Protein 2XNR (pdb70)

Structure (mmCIF, N/CA/C/O backbone):
data_2XNR
#
_entry.id   2XNR
#
_cell.length_a   30.640
_cell.length_b   30.640
_cell.length_c   82.420
_cell.angle_alpha   90.00
_cell.angle_beta   90.00
_cell.angle_gamma   90.00
#
_symmetry.space_group_name_H-M   'P 41'
#
loop_
_entity.id
_entity.type
_entity.pdbx_description
1 polymer 'NUCLEAR POLYADENYLATED RNA-BINDING PROTEIN 3'
2 polymer "5'-R(*UP*UP*CP*UP*UP*AP*UP*UP*CP*UP*UP*A)-3'"
3 non-polymer 'ACETATE ION'
4 water water
#
loop_
_atom_site.group_PDB
_atom_site.id
_atom_site.type_symbol
_atom_site.label_atom_id
_atom_site.label_alt_id
_atom_site.label_comp_id
_atom_site.label_asym_id
_atom_site.label_entity_id
_atom_site.label_seq_id
_atom_site.pdbx_PDB_ins_code
_atom_site.Cartn_x
_atom_site.Cartn_y
_atom_site.Cartn_z
_atom_site.occupancy
_atom_site.B_iso_or_equiv
_atom_site.auth_seq_id
_atom_site.auth_comp_id
_atom_site.auth_asym_id
_atom_site.auth_atom_id
_atom_site.pdbx_PDB_model_num
ATOM 1 N N . MET A 1 21 ? 23.789 17.566 5.899 1.00 38.87 328 MET A N 1
ATOM 2 C CA . MET A 1 21 ? 23.400 16.282 6.556 1.00 37.31 328 MET A CA 1
ATOM 3 C C . M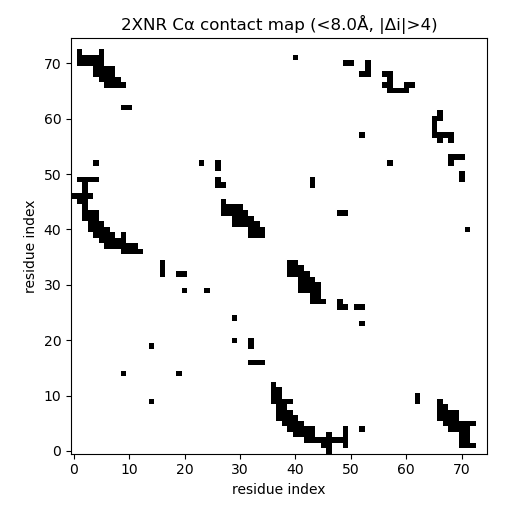ET A 1 21 ? 22.091 16.437 7.330 1.00 34.80 328 MET A C 1
ATOM 4 O O . MET A 1 21 ? 21.572 17.545 7.459 1.00 36.08 328 MET A O 1
ATOM 9 N N . LYS A 1 22 ? 21.557 15.328 7.833 1.00 31.33 329 LYS A N 1
ATOM 10 C CA . LYS A 1 22 ? 20.295 15.319 8.577 1.00 27.13 329 LYS A CA 1
ATOM 11 C C . LYS A 1 22 ? 19.074 15.544 7.687 1.00 22.92 329 LYS A C 1
ATOM 12 O O . LYS A 1 22 ? 17.981 15.758 8.201 1.00 22.14 329 LYS A O 1
ATOM 18 N N . SER A 1 23 ? 19.240 15.472 6.366 1.00 19.90 330 SER A N 1
ATOM 19 C CA . SER A 1 23 ? 18.110 15.688 5.451 1.00 16.98 330 SER A CA 1
ATOM 20 C C . SER A 1 23 ? 17.513 14.384 4.902 1.00 14.95 330 SER A C 1
ATOM 21 O O . SER A 1 23 ? 16.662 14.427 4.014 1.00 13.72 330 SER A O 1
ATOM 24 N N . ARG A 1 24 ? 17.909 13.248 5.475 1.00 14.61 331 ARG A N 1
ATOM 25 C CA . ARG A 1 24 ? 17.365 11.950 5.077 1.00 13.87 331 ARG A CA 1
ATOM 26 C C . ARG A 1 24 ? 16.544 11.339 6.211 1.00 12.48 331 ARG A C 1
ATOM 27 O O . ARG A 1 24 ? 16.971 11.355 7.372 1.00 13.10 331 ARG A O 1
ATOM 35 N N . LEU A 1 25 ? 15.364 10.831 5.864 1.00 10.50 332 LEU A N 1
ATOM 36 C CA . LEU A 1 25 ? 14.506 10.136 6.800 1.00 10.25 332 LEU A CA 1
ATOM 37 C C . LEU A 1 25 ? 14.719 8.624 6.690 1.00 10.84 332 LEU A C 1
ATOM 38 O O . LEU A 1 25 ? 14.771 8.080 5.594 1.00 10.96 332 LEU A O 1
ATOM 43 N N . PHE A 1 26 ? 14.862 7.962 7.837 1.00 10.13 333 PHE A N 1
ATOM 44 C CA . PHE A 1 26 ? 14.948 6.496 7.922 1.00 10.52 333 PHE A CA 1
ATOM 45 C C . PHE A 1 26 ? 13.603 5.897 8.331 1.00 10.61 333 PHE A C 1
ATOM 46 O O . PHE A 1 26 ? 12.929 6.398 9.245 1.00 10.47 333 PHE A O 1
ATOM 54 N N . ILE A 1 27 ? 13.203 4.830 7.638 1.00 9.92 334 ILE A N 1
ATOM 55 C CA . ILE A 1 27 ? 12.019 4.063 8.000 1.00 10.85 334 ILE A CA 1
ATOM 56 C C . ILE A 1 27 ? 12.494 2.653 8.325 1.00 11.38 334 ILE A C 1
ATOM 57 O O . ILE A 1 27 ? 13.109 2.010 7.488 1.00 11.82 334 ILE A O 1
ATOM 62 N N . GLY A 1 28 ? 12.209 2.180 9.535 1.00 11.88 335 GLY A N 1
ATOM 63 C CA . GLY A 1 28 ? 12.842 0.952 10.035 1.00 12.53 335 GLY A CA 1
ATOM 64 C C . GLY A 1 28 ? 12.082 -0.356 9.897 1.00 13.37 335 GLY A C 1
ATOM 65 O O . GLY A 1 28 ? 12.648 -1.426 10.141 1.00 15.17 335 GLY A O 1
ATOM 66 N N . ASN A 1 29 ? 10.803 -0.272 9.538 1.00 12.71 336 ASN A N 1
ATOM 67 C CA . ASN A 1 29 ? 9.933 -1.447 9.567 1.00 13.36 336 ASN A CA 1
ATOM 68 C C . ASN A 1 29 ? 8.891 -1.463 8.457 1.00 12.77 336 ASN A C 1
ATOM 69 O O . ASN A 1 29 ? 7.713 -1.738 8.695 1.00 14.50 336 ASN A O 1
ATOM 74 N N . LEU A 1 30 ? 9.324 -1.221 7.230 1.00 12.51 337 LEU A N 1
ATOM 75 C CA . LEU A 1 30 ? 8.414 -1.396 6.096 1.00 12.53 337 LEU A CA 1
ATOM 76 C C . LEU A 1 30 ? 7.990 -2.856 5.991 1.00 13.61 337 LEU A C 1
ATOM 77 O O . LEU A 1 30 ? 8.776 -3.755 6.317 1.00 14.55 337 LEU A O 1
ATOM 82 N N . PRO A 1 31 ? 6.752 -3.100 5.526 1.00 14.38 338 PRO A N 1
ATOM 83 C CA . PRO A 1 31 ? 6.401 -4.470 5.109 1.00 14.86 338 PRO A CA 1
ATOM 84 C C . PRO A 1 31 ? 7.429 -4.972 4.099 1.00 15.19 338 PRO A C 1
ATOM 85 O O . PRO A 1 31 ? 8.032 -4.176 3.373 1.00 14.76 338 PRO A O 1
ATOM 89 N N . LEU A 1 32 ? 7.632 -6.285 4.046 1.00 15.85 339 LEU A N 1
ATOM 90 C CA . LEU A 1 32 ? 8.674 -6.857 3.195 1.00 17.13 339 LEU A CA 1
ATOM 91 C C . LEU A 1 32 ? 8.208 -7.096 1.763 1.00 17.92 339 LEU A C 1
ATOM 92 O O . LEU A 1 32 ? 9.015 -7.449 0.899 1.00 19.86 339 LEU A O 1
ATOM 97 N N . LYS A 1 33 ? 6.903 -6.977 1.534 1.00 18.05 340 LYS A N 1
ATOM 98 C CA . LYS A 1 33 ? 6.336 -7.060 0.188 1.00 19.42 340 LYS A CA 1
ATOM 99 C C . LYS A 1 33 ? 5.254 -6.017 0.020 1.00 19.33 340 LYS A C 1
ATOM 100 O O . LYS A 1 33 ? 4.719 -5.502 1.006 1.00 19.42 340 LYS A O 1
ATOM 106 N N . ASN A 1 34 ? 4.923 -5.732 -1.238 1.00 19.81 341 ASN A N 1
ATOM 107 C CA . ASN A 1 34 ? 3.792 -4.864 -1.570 1.00 20.28 341 ASN A CA 1
ATOM 108 C C . ASN A 1 34 ? 3.982 -3.437 -1.053 1.00 18.52 341 ASN A C 1
ATOM 109 O O . ASN A 1 34 ? 3.048 -2.834 -0.546 1.00 19.06 341 ASN A O 1
ATOM 114 N N . VAL A 1 35 ? 5.200 -2.925 -1.187 1.00 17.08 342 VAL A N 1
ATOM 115 C CA . VAL A 1 35 ? 5.540 -1.537 -0.830 1.00 15.78 342 VAL A CA 1
ATOM 116 C C . VAL A 1 35 ? 6.244 -0.911 -2.027 1.00 15.50 342 VAL A C 1
ATOM 117 O O . VAL A 1 35 ? 7.250 -1.449 -2.489 1.00 17.62 342 VAL A O 1
ATOM 121 N N . SER A 1 36 ? 5.728 0.204 -2.540 1.00 13.94 343 SER A N 1
ATOM 122 C CA . SER A 1 36 ? 6.398 0.888 -3.655 1.00 13.45 343 SER A CA 1
ATOM 123 C C . SER A 1 36 ? 6.987 2.220 -3.233 1.00 12.42 343 SER A C 1
ATOM 124 O O . SER A 1 36 ? 6.570 2.801 -2.246 1.00 12.12 343 SER A O 1
ATOM 127 N N . LYS A 1 37 ? 7.918 2.720 -4.037 1.00 12.88 344 LYS A N 1
ATOM 128 C CA . LYS A 1 37 ? 8.445 4.066 -3.830 1.00 13.04 344 LYS A CA 1
ATOM 129 C C . LYS A 1 37 ? 7.309 5.076 -3.920 1.00 13.35 344 LYS A C 1
ATOM 130 O O . LYS A 1 37 ? 7.291 6.054 -3.173 1.00 13.40 344 LYS A O 1
ATOM 136 N N . GLU A 1 38 ? 6.357 4.840 -4.818 1.00 14.36 345 GLU A N 1
ATOM 137 C CA . GLU A 1 38 ? 5.197 5.733 -4.917 1.00 15.96 345 GLU A CA 1
ATOM 138 C C . GLU A 1 38 ? 4.350 5.780 -3.654 1.00 14.57 345 GLU A C 1
ATOM 139 O O . GLU A 1 38 ? 3.867 6.861 -3.290 1.00 14.86 345 GLU A O 1
ATOM 145 N N . ASP A 1 39 ? 4.158 4.634 -2.994 1.00 14.45 346 ASP A N 1
ATOM 146 C CA . ASP A 1 39 ? 3.473 4.594 -1.696 1.00 13.93 346 ASP A CA 1
ATOM 147 C C . ASP A 1 39 ? 4.181 5.552 -0.744 1.00 13.30 346 ASP A C 1
ATOM 148 O O . ASP A 1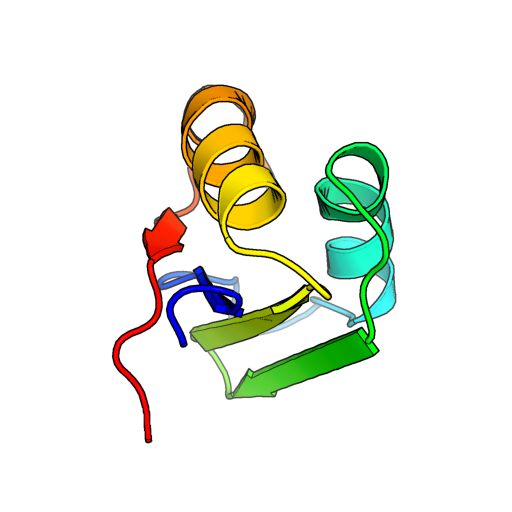 39 ? 3.532 6.366 -0.081 1.00 12.67 346 ASP A O 1
ATOM 153 N N . LEU A 1 40 ? 5.508 5.433 -0.663 1.00 12.40 347 LEU A N 1
ATOM 154 C CA . LEU A 1 40 ? 6.290 6.250 0.259 1.00 11.74 347 LEU A CA 1
ATOM 155 C C . LEU A 1 40 ? 6.230 7.713 -0.141 1.00 11.83 347 LEU A C 1
ATOM 156 O O . LEU A 1 40 ? 6.106 8.595 0.720 1.00 11.74 347 LEU A O 1
ATOM 161 N N . PHE A 1 41 ? 6.286 7.976 -1.440 1.00 12.10 348 PHE A N 1
ATOM 162 C CA . PHE A 1 41 ? 6.126 9.328 -1.928 1.00 12.76 348 PHE A CA 1
ATOM 163 C C . PHE A 1 41 ? 4.793 9.945 -1.503 1.00 13.04 348 PHE A C 1
ATOM 164 O O . PHE A 1 41 ? 4.762 11.079 -1.038 1.00 12.74 348 PHE A O 1
ATOM 172 N N . ARG A 1 42 ? 3.696 9.208 -1.643 1.00 13.89 349 ARG A N 1
ATOM 173 C CA . ARG A 1 42 ? 2.383 9.741 -1.253 1.00 14.87 349 ARG A CA 1
ATOM 174 C C . ARG A 1 42 ? 2.315 10.090 0.233 1.00 14.44 349 ARG A C 1
ATOM 175 O O . ARG A 1 42 ? 1.698 11.094 0.617 1.00 15.48 349 ARG A O 1
ATOM 183 N N . ILE A 1 43 ? 2.953 9.276 1.067 1.00 13.23 350 ILE A N 1
ATOM 184 C CA . ILE A 1 43 ? 2.933 9.501 2.500 1.00 12.38 350 ILE A CA 1
ATOM 185 C C . ILE A 1 43 ? 3.780 10.727 2.872 1.00 12.16 350 ILE A C 1
ATOM 186 O O . ILE A 1 43 ? 3.365 11.562 3.688 1.00 13.08 350 ILE A O 1
ATOM 191 N N . PHE A 1 44 ? 4.966 10.833 2.283 1.00 10.63 351 PHE A N 1
ATOM 192 C CA . PHE A 1 44 ? 5.952 11.786 2.787 1.00 10.03 351 PHE A CA 1
ATOM 193 C C . PHE A 1 44 ? 6.137 13.063 1.979 1.00 10.67 351 PHE A C 1
ATOM 194 O O . PHE A 1 44 ? 6.735 14.025 2.480 1.00 10.64 351 PHE A O 1
ATOM 202 N N . SER A 1 45 ? 5.620 13.101 0.754 1.00 11.47 352 SER A N 1
ATOM 203 C CA . SER A 1 45 ? 5.702 14.316 -0.053 1.00 12.89 352 SER A CA 1
ATOM 204 C C . SER A 1 45 ? 5.108 15.586 0.591 1.00 12.89 352 SER A C 1
ATOM 205 O O . SER A 1 45 ? 5.592 16.665 0.295 1.00 13.18 352 SER A O 1
ATOM 208 N N . PRO A 1 46 ? 4.082 15.471 1.468 1.00 12.99 353 PRO A N 1
ATOM 209 C CA . PRO A 1 46 ? 3.570 16.709 2.091 1.00 13.40 353 PRO A CA 1
ATOM 210 C C . PRO A 1 46 ? 4.620 17.463 2.905 1.00 12.82 353 PRO A C 1
ATOM 211 O O . PRO A 1 46 ? 4.448 18.665 3.121 1.00 14.29 353 PRO A O 1
ATOM 215 N N . TYR A 1 47 ? 5.686 16.770 3.348 1.00 11.19 354 TYR A N 1
ATOM 216 C CA . TYR A 1 47 ? 6.685 17.360 4.265 1.00 11.42 354 TYR A CA 1
ATOM 217 C C . TYR A 1 47 ? 7.810 18.136 3.617 1.00 11.82 354 TYR A C 1
ATOM 218 O O . TYR A 1 47 ? 8.491 18.918 4.293 1.00 12.73 354 TYR A O 1
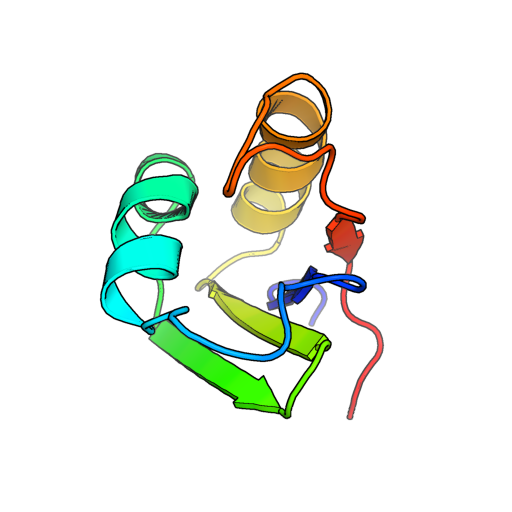ATOM 227 N N . GLY A 1 48 ? 7.984 17.968 2.312 1.00 11.69 355 GLY A N 1
ATOM 228 C CA . GLY A 1 48 ? 9.009 18.722 1.614 1.00 12.61 355 GLY A CA 1
ATOM 229 C C . GLY A 1 48 ? 9.275 18.071 0.274 1.00 13.42 355 GLY A C 1
ATOM 230 O O . GLY A 1 48 ? 8.639 17.068 -0.076 1.00 14.89 355 GLY A O 1
ATOM 231 N N . HIS A 1 49 ? 10.241 18.623 -0.450 1.00 13.88 356 HIS A N 1
ATOM 232 C CA . HIS A 1 49 ? 10.626 18.076 -1.764 1.00 14.37 356 HIS A CA 1
ATOM 233 C C . HIS A 1 49 ? 11.552 16.890 -1.609 1.00 13.49 356 HIS A C 1
ATOM 234 O O . HIS A 1 49 ? 12.634 17.000 -1.039 1.00 13.44 356 HIS A O 1
ATOM 241 N N . ILE A 1 50 ? 11.076 15.745 -2.083 1.00 12.20 357 ILE A N 1
ATOM 242 C CA . ILE A 1 50 ? 11.821 14.498 -2.007 1.00 11.88 357 ILE A CA 1
ATOM 243 C C . ILE A 1 50 ? 12.723 14.371 -3.235 1.00 13.25 357 ILE A C 1
ATOM 244 O O . ILE A 1 50 ? 12.249 14.469 -4.389 1.00 14.80 357 ILE A O 1
ATOM 249 N N . MET A 1 51 ? 14.016 14.147 -2.979 1.00 12.75 358 MET A N 1
ATOM 250 C CA . MET A 1 51 ? 15.011 14.030 -4.028 1.00 14.55 358 MET A CA 1
ATOM 251 C C . MET A 1 51 ? 15.257 12.598 -4.460 1.00 14.52 358 MET A C 1
ATOM 252 O O . MET A 1 51 ? 15.605 12.335 -5.617 1.00 15.62 358 MET A O 1
ATOM 257 N N . GLN A 1 52 ? 15.105 11.675 -3.520 1.00 13.53 359 GLN A N 1
ATOM 258 C CA . GLN A 1 52 ? 15.405 10.278 -3.767 1.00 14.50 359 GLN A CA 1
ATOM 259 C C . GLN A 1 52 ? 14.693 9.415 -2.746 1.00 13.23 359 GLN A C 1
ATOM 260 O O . GLN A 1 52 ? 14.568 9.816 -1.599 1.00 12.68 359 GLN A O 1
ATOM 266 N N . ILE A 1 53 ? 14.244 8.238 -3.186 1.00 12.89 360 ILE A N 1
ATOM 267 C CA . ILE A 1 53 ? 13.649 7.205 -2.317 1.00 12.46 360 ILE A CA 1
ATOM 268 C C . ILE A 1 53 ? 14.336 5.880 -2.573 1.00 13.71 360 ILE A C 1
ATOM 269 O O . ILE A 1 53 ? 14.420 5.438 -3.720 1.00 14.48 360 ILE A O 1
ATOM 274 N N . ASN A 1 54 ? 14.870 5.275 -1.513 1.00 14.20 361 ASN A N 1
ATOM 275 C CA . ASN A 1 54 ? 15.460 3.936 -1.596 1.00 15.47 361 ASN A CA 1
ATOM 276 C C . ASN A 1 54 ? 14.752 2.995 -0.626 1.00 14.91 361 ASN A C 1
ATOM 277 O O . ASN A 1 54 ? 14.441 3.372 0.512 1.00 14.27 361 ASN A O 1
ATOM 282 N N . ILE A 1 55 ? 14.472 1.780 -1.088 1.00 14.87 362 ILE A N 1
ATOM 283 C CA . ILE A 1 55 ? 13.901 0.745 -0.227 1.00 15.02 362 ILE A CA 1
ATOM 284 C C . ILE A 1 55 ? 14.853 -0.439 -0.229 1.00 15.76 362 ILE A C 1
ATOM 285 O O . ILE A 1 55 ? 15.256 -0.914 -1.292 1.00 16.40 362 ILE A O 1
ATOM 290 N N . LYS A 1 56 ? 15.227 -0.894 0.964 1.00 15.79 363 LYS A N 1
ATOM 291 C CA . LYS A 1 56 ? 16.056 -2.084 1.096 1.00 17.51 363 LYS A CA 1
ATOM 292 C C . LYS A 1 56 ? 15.348 -2.970 2.090 1.00 16.90 363 LYS A C 1
ATOM 293 O O . LYS A 1 56 ? 15.581 -2.896 3.292 1.00 16.45 363 LYS A O 1
ATOM 299 N N . ASN A 1 57 ? 14.451 -3.789 1.555 1.00 17.36 364 ASN A N 1
ATOM 300 C CA . ASN A 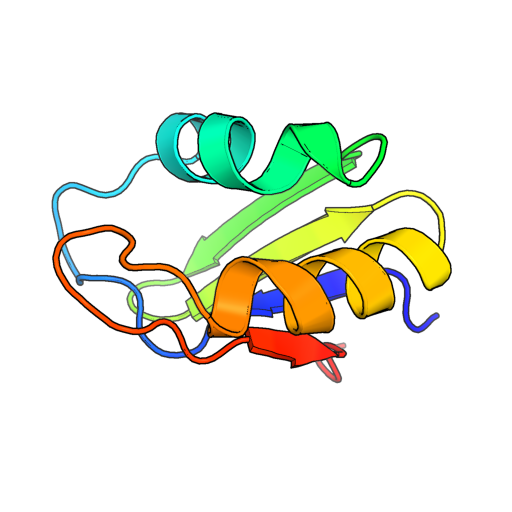1 57 ? 13.625 -4.684 2.357 1.00 17.75 364 ASN A CA 1
ATOM 301 C C . ASN A 1 57 ? 12.829 -3.923 3.416 1.00 16.12 364 ASN A C 1
ATOM 302 O O . ASN A 1 57 ? 12.016 -3.105 3.042 1.00 16.68 364 ASN A O 1
ATOM 307 N N . ALA A 1 58 ? 13.051 -4.166 4.710 1.00 15.95 365 ALA A N 1
ATOM 308 C CA . ALA A 1 58 ? 12.321 -3.440 5.768 1.00 15.26 365 ALA A CA 1
ATOM 309 C C . ALA A 1 58 ? 12.729 -1.977 5.922 1.00 14.21 365 ALA A C 1
ATOM 310 O O . ALA A 1 58 ? 12.041 -1.207 6.606 1.00 14.44 365 ALA A O 1
ATOM 312 N N . PHE A 1 59 ? 13.837 -1.593 5.300 1.00 14.03 366 PHE A N 1
ATOM 313 C CA . PHE A 1 59 ? 14.384 -0.254 5.509 1.00 13.65 366 PHE A CA 1
ATOM 314 C C . PHE A 1 59 ? 14.049 0.685 4.359 1.00 13.61 366 PHE A C 1
ATOM 315 O O . PHE A 1 59 ? 14.249 0.344 3.175 1.00 14.40 366 PHE A O 1
ATOM 323 N N . GLY A 1 60 ? 13.564 1.873 4.714 1.00 12.37 367 GLY A N 1
ATOM 324 C CA . GLY A 1 60 ? 13.304 2.912 3.719 1.00 11.25 367 GLY A CA 1
ATOM 325 C C . GLY A 1 60 ? 14.177 4.113 4.002 1.00 10.85 367 GLY A C 1
ATOM 326 O O . GLY A 1 60 ? 14.483 4.414 5.166 1.00 10.46 367 GLY A O 1
ATOM 327 N N . PHE A 1 61 ? 14.589 4.782 2.928 1.00 10.92 368 PHE A N 1
ATOM 328 C CA . PHE A 1 61 ? 15.377 5.998 3.043 1.00 11.40 368 PHE A CA 1
ATOM 329 C C . PHE A 1 61 ? 14.805 7.052 2.117 1.00 11.64 368 PHE A C 1
ATOM 330 O O . PHE A 1 61 ? 14.749 6.858 0.898 1.00 13.67 368 PHE A O 1
ATOM 338 N N . ILE A 1 62 ? 14.393 8.176 2.698 1.00 10.46 369 ILE A N 1
ATOM 339 C CA . ILE A 1 62 ? 13.801 9.246 1.918 1.00 10.96 369 ILE A CA 1
ATOM 340 C C . ILE A 1 62 ? 14.671 10.475 2.063 1.00 10.52 369 ILE A C 1
ATOM 341 O O . ILE A 1 62 ? 14.777 11.040 3.152 1.00 11.17 369 ILE A O 1
ATOM 346 N N . GLN A 1 63 ? 15.286 10.879 0.953 1.00 10.34 370 GLN A N 1
ATOM 347 C CA . GLN A 1 63 ? 16.159 12.042 0.938 1.00 11.45 370 GLN A CA 1
ATOM 348 C C . GLN A 1 63 ? 15.345 13.276 0.589 1.00 11.62 370 GLN A C 1
ATOM 349 O O . GLN A 1 63 ? 14.816 13.387 -0.526 1.00 11.95 370 GLN A O 1
ATOM 355 N N . PHE A 1 64 ? 15.228 14.186 1.549 1.00 11.73 371 PHE A N 1
ATOM 356 C CA . PHE A 1 64 ? 14.643 15.503 1.301 1.00 11.85 371 PHE A CA 1
ATOM 357 C C . PHE A 1 64 ? 15.765 16.485 0.976 1.00 13.11 371 PHE A C 1
ATOM 358 O O . PHE A 1 64 ? 16.956 16.137 1.027 1.00 14.11 371 PHE A O 1
ATOM 366 N N . ASP A 1 65 ? 15.385 17.719 0.650 1.00 14.33 372 ASP A N 1
ATOM 367 C CA . ASP A 1 65 ? 16.366 18.773 0.398 1.00 15.79 372 ASP A CA 1
ATOM 368 C C . ASP A 1 65 ? 16.703 19.647 1.619 1.00 15.94 372 ASP A C 1
ATOM 369 O O . ASP A 1 65 ? 17.394 20.661 1.480 1.00 17.32 372 ASP A O 1
ATOM 374 N N . ASN A 1 66 ? 16.223 19.266 2.802 1.00 14.90 373 ASN A N 1
ATOM 375 C CA . ASN A 1 66 ? 16.502 20.027 4.024 1.00 14.69 373 ASN A CA 1
ATOM 376 C C . ASN A 1 66 ? 16.180 19.168 5.264 1.00 14.58 373 ASN A C 1
ATOM 377 O O . ASN A 1 66 ? 15.401 18.215 5.159 1.00 13.71 373 ASN A O 1
ATOM 382 N N . PRO A 1 67 ? 16.760 19.514 6.435 1.00 15.06 374 PRO A N 1
ATOM 383 C CA . PRO A 1 67 ? 16.534 18.742 7.663 1.00 14.87 374 PRO A CA 1
ATOM 384 C C . PRO A 1 67 ? 15.189 18.964 8.358 1.00 14.30 374 PRO A C 1
ATOM 385 O O . PRO A 1 67 ? 14.750 18.104 9.123 1.00 14.26 374 PRO A O 1
ATOM 389 N N . GLN A 1 68 ? 14.561 20.117 8.141 1.00 14.85 375 GLN A N 1
ATOM 390 C CA . GLN A 1 68 ? 13.271 20.402 8.787 1.00 14.48 375 GLN A CA 1
ATOM 391 C C . GLN A 1 68 ? 12.174 19.436 8.294 1.00 13.52 375 GLN A C 1
ATOM 392 O O . GLN A 1 68 ? 11.331 18.976 9.082 1.00 13.81 375 GLN A O 1
ATOM 398 N N . SER A 1 69 ? 12.193 19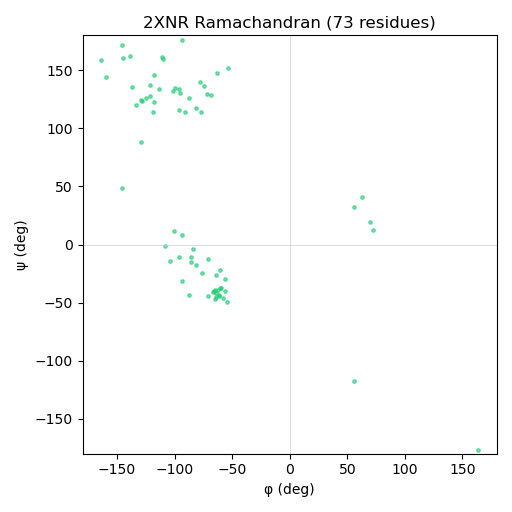.122 6.995 1.00 12.46 376 SER A N 1
ATOM 399 C CA . SER A 1 69 ? 11.249 18.172 6.438 1.00 11.62 376 SER A CA 1
ATOM 400 C C . SER A 1 69 ? 11.312 16.829 7.153 1.00 11.08 376 SER A C 1
ATOM 401 O O . SER A 1 69 ? 10.282 16.214 7.390 1.00 10.70 376 SER A O 1
ATOM 404 N N . VAL A 1 70 ? 12.524 16.383 7.483 1.00 11.04 377 VAL A N 1
ATOM 405 C CA . VAL A 1 70 ? 12.704 15.097 8.164 1.00 11.38 377 VAL A CA 1
ATOM 406 C C . VAL A 1 70 ? 12.066 15.171 9.553 1.00 11.63 377 VAL A C 1
ATOM 407 O O . VAL A 1 70 ? 11.358 14.266 9.958 1.00 11.65 377 VAL A O 1
ATOM 411 N N . ARG A 1 71 ? 12.340 16.251 10.278 1.00 12.36 378 ARG A N 1
ATOM 412 C CA . ARG A 1 71 ? 11.779 16.426 11.623 1.00 12.88 378 ARG A CA 1
ATOM 413 C C . ARG A 1 71 ? 10.251 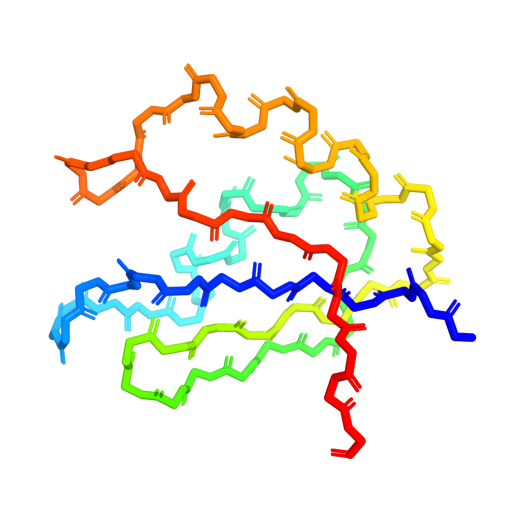16.466 11.581 1.00 12.52 378 ARG A C 1
ATOM 414 O O . ARG A 1 71 ? 9.584 15.810 12.390 1.00 12.17 378 ARG A O 1
ATOM 422 N N . ASP A 1 72 ? 9.701 17.193 10.607 1.00 12.45 379 ASP A N 1
ATOM 423 C CA . ASP A 1 72 ? 8.252 17.318 10.456 1.00 13.00 379 ASP A CA 1
ATOM 424 C C . ASP A 1 72 ? 7.626 15.956 10.142 1.00 12.15 379 ASP A C 1
ATOM 425 O O . ASP A 1 72 ? 6.565 15.599 10.694 1.00 12.49 379 ASP A O 1
ATOM 430 N N . ALA A 1 73 ? 8.289 15.184 9.276 1.00 11.12 380 ALA A N 1
ATOM 431 C CA . ALA A 1 73 ? 7.807 13.847 8.923 1.00 10.69 380 ALA A CA 1
ATOM 432 C C . ALA A 1 73 ? 7.763 12.951 10.158 1.00 11.19 380 ALA A C 1
ATOM 433 O O . ALA A 1 73 ? 6.783 12.230 10.365 1.00 11.40 380 ALA A O 1
ATOM 435 N N . ILE A 1 74 ? 8.816 12.993 10.972 1.00 11.09 381 ILE A N 1
ATOM 436 C CA . ILE A 1 74 ? 8.853 12.148 12.180 1.00 12.07 381 ILE A CA 1
ATOM 437 C C . ILE A 1 74 ? 7.737 12.574 13.128 1.00 13.44 381 ILE A C 1
ATOM 438 O O . ILE A 1 74 ? 7.032 11.732 13.678 1.00 14.33 381 ILE A O 1
ATOM 443 N N . GLU A 1 75 ? 7.582 13.881 13.324 1.00 14.23 382 GLU A N 1
ATOM 444 C CA . GLU A 1 75 ? 6.619 14.375 14.308 1.00 16.61 382 GLU A CA 1
ATOM 445 C C . GLU A 1 75 ? 5.175 14.073 13.910 1.00 17.84 382 GLU A C 1
ATOM 446 O O . GLU A 1 75 ? 4.376 13.678 14.759 1.00 19.33 382 GLU A O 1
ATOM 452 N N . CYS A 1 76 ? 4.847 14.221 12.626 1.00 17.21 383 CYS A N 1
ATOM 453 C CA . CYS A 1 76 ? 3.475 14.017 12.162 1.00 19.14 383 CYS A CA 1
ATOM 454 C C . CYS A 1 76 ? 3.146 12.573 11.795 1.00 18.38 383 CYS A C 1
ATOM 455 O O . CYS A 1 76 ? 2.086 12.054 12.177 1.00 19.64 383 CYS A O 1
ATOM 458 N N . GLU A 1 77 ? 4.047 11.900 11.089 1.00 16.59 384 GLU A N 1
ATOM 459 C CA . GLU A 1 77 ? 3.736 10.562 10.597 1.00 16.18 384 GLU A CA 1
ATOM 460 C C . GLU A 1 77 ? 3.923 9.468 11.629 1.00 16.27 384 GLU A C 1
ATOM 461 O O . GLU A 1 77 ? 3.391 8.365 11.465 1.00 17.05 384 GLU A O 1
ATOM 467 N N . SER A 1 78 ? 4.658 9.752 12.698 1.00 15.17 385 SER A N 1
ATOM 468 C CA . SER A 1 78 ? 4.779 8.756 13.755 1.00 16.51 385 SER A CA 1
ATOM 469 C C . SER A 1 78 ? 3.426 8.474 14.408 1.00 18.15 385 SER A C 1
ATOM 470 O O . SER A 1 78 ? 3.223 7.359 14.905 1.00 19.39 385 SER A O 1
ATOM 473 N N . GLN A 1 79 ? 2.519 9.456 14.351 1.00 17.57 386 GLN A N 1
ATOM 474 C CA . GLN A 1 79 ? 1.161 9.390 14.946 1.00 19.50 386 GLN A CA 1
ATOM 475 C C . GLN A 1 79 ? 0.151 8.705 14.028 1.00 18.64 386 GLN A C 1
ATOM 476 O O . GLN A 1 79 ? -1.011 8.553 14.381 1.00 19.02 386 GLN A O 1
ATOM 482 N N . GLU A 1 80 ? 0.578 8.337 12.833 1.00 17.83 387 GLU A N 1
ATOM 483 C CA . GLU A 1 80 ? -0.329 7.828 11.811 1.00 18.86 387 GLU A CA 1
ATOM 484 C C . GLU A 1 80 ? -0.116 6.342 11.566 1.00 19.02 387 GLU A C 1
ATOM 485 O O . GLU A 1 80 ? 0.945 5.797 11.880 1.00 19.30 387 GLU A O 1
ATOM 491 N N . MET A 1 81 ? -1.129 5.697 10.995 1.00 19.78 388 MET A N 1
ATOM 492 C CA . MET A 1 81 ? -0.995 4.321 10.520 1.00 20.26 388 MET A CA 1
ATOM 493 C C . MET A 1 81 ? -0.659 4.353 9.051 1.00 18.92 388 MET A C 1
ATOM 494 O O . MET A 1 81 ? -1.332 5.032 8.267 1.00 19.30 388 MET A O 1
ATOM 499 N N . ASN A 1 82 ? 0.376 3.604 8.674 1.00 17.79 389 ASN A N 1
ATOM 500 C CA . ASN A 1 82 ? 0.757 3.457 7.279 1.00 17.62 389 ASN A CA 1
ATOM 501 C C . ASN A 1 82 ? 1.073 1.987 7.028 1.00 18.06 389 ASN A C 1
ATOM 502 O O . ASN A 1 82 ? 1.760 1.369 7.830 1.00 17.79 389 ASN A O 1
ATOM 507 N N . PHE A 1 83 ? 0.577 1.445 5.915 1.00 19.26 390 PHE A N 1
ATOM 508 C CA . PHE A 1 83 ? 0.720 0.009 5.609 1.00 20.37 390 PHE A CA 1
ATOM 509 C C . PHE A 1 83 ? 0.163 -0.864 6.750 1.00 21.51 390 PHE A C 1
ATOM 510 O O . PHE A 1 83 ? 0.689 -1.951 7.031 1.00 23.00 390 PHE A O 1
ATOM 518 N N . GLY A 1 84 ? -0.878 -0.366 7.421 1.00 22.38 391 GLY A N 1
ATOM 519 C CA . GLY A 1 84 ? -1.523 -1.082 8.523 1.00 22.85 391 GLY A CA 1
ATOM 520 C C . GLY A 1 84 ? -0.688 -1.194 9.789 1.00 22.43 391 GLY A C 1
ATOM 521 O O . GLY A 1 84 ? -0.956 -2.043 10.651 1.00 23.43 391 GLY A O 1
ATOM 522 N N . LYS A 1 85 ? 0.321 -0.334 9.914 1.00 20.88 392 LYS A N 1
ATOM 523 C CA . LYS A 1 85 ? 1.218 -0.409 11.052 1.00 20.16 392 LYS A CA 1
ATOM 524 C C . LYS A 1 85 ? 1.697 0.964 11.486 1.00 18.83 392 LYS A C 1
ATOM 525 O O . LYS A 1 85 ? 1.444 1.965 10.815 1.00 17.99 392 LYS A O 1
ATOM 531 N N . LYS A 1 86 ? 2.387 1.001 12.620 1.00 17.96 393 LYS A N 1
ATOM 532 C CA . LYS A 1 86 ? 3.044 2.207 13.064 1.00 16.83 393 LYS A CA 1
ATOM 533 C C . LYS A 1 86 ? 4.497 2.142 12.622 1.00 16.26 393 LYS A C 1
ATOM 534 O O . LYS A 1 86 ? 5.254 1.271 13.054 1.00 17.55 393 LYS A O 1
ATOM 540 N N . LEU A 1 87 ? 4.871 3.060 11.745 1.00 15.10 394 LEU A N 1
ATOM 541 C CA . LEU A 1 87 ? 6.230 3.063 11.203 1.00 14.24 394 LEU A CA 1
ATOM 542 C C . LEU A 1 87 ? 7.234 3.648 12.188 1.00 14.15 394 LEU A C 1
ATOM 543 O O . LEU A 1 87 ? 6.966 4.617 12.914 1.00 14.59 394 LEU A O 1
ATOM 548 N N . ILE A 1 88 ? 8.386 3.000 12.218 1.00 14.17 395 ILE A N 1
ATOM 549 C CA . ILE A 1 88 ? 9.573 3.498 12.884 1.00 14.27 395 ILE A CA 1
ATOM 550 C C . ILE A 1 88 ? 10.176 4.568 11.981 1.00 13.43 395 ILE A C 1
ATOM 551 O O . ILE A 1 88 ? 10.603 4.268 10.876 1.00 13.41 395 ILE A O 1
ATOM 555 N N . LEU A 1 89 ? 10.168 5.813 12.447 1.00 12.40 396 LEU A N 1
ATOM 556 C CA . LEU A 1 89 ? 10.637 6.955 11.657 1.00 11.38 396 LEU A CA 1
ATOM 557 C C . LEU A 1 89 ? 11.707 7.687 12.450 1.00 11.68 396 LEU A C 1
ATOM 558 O O . LEU A 1 89 ? 11.474 8.064 13.622 1.00 12.40 396 LEU A O 1
ATOM 563 N N . GLU A 1 90 ? 12.873 7.878 11.817 1.00 11.10 397 GLU A N 1
ATOM 564 C CA . GLU A 1 90 ? 14.029 8.455 12.507 1.00 11.99 397 GLU A CA 1
ATOM 565 C C . GLU A 1 90 ? 14.851 9.333 11.577 1.00 11.76 397 GLU A C 1
ATOM 566 O O . GLU A 1 90 ? 14.747 9.239 10.355 1.00 12.02 397 GLU A O 1
ATOM 572 N N . VAL A 1 91 ? 15.670 10.207 12.154 1.00 12.98 398 VAL A N 1
ATOM 573 C CA . VAL A 1 91 ? 16.664 10.901 11.345 1.00 13.91 398 VAL A CA 1
ATOM 574 C C . VAL A 1 91 ? 17.676 9.852 10.918 1.00 15.27 398 VAL A C 1
ATOM 575 O O . VAL A 1 91 ? 18.179 9.098 11.770 1.00 15.96 398 VAL A O 1
ATOM 579 N N . SER A 1 92 ? 17.966 9.784 9.617 1.00 15.61 399 SER A N 1
ATOM 580 C CA . SER A 1 92 ? 18.876 8.757 9.106 1.00 17.32 399 SER A CA 1
ATOM 581 C C . SER A 1 92 ? 20.319 9.064 9.455 1.00 20.23 399 SER A C 1
ATOM 582 O O . SER A 1 92 ? 20.773 10.192 9.328 1.00 20.14 399 SER A O 1
ATOM 585 N N . SER A 1 93 ? 21.016 8.024 9.885 1.00 22.25 400 SER A N 1
ATOM 586 C CA . SER A 1 93 ? 22.423 8.112 10.246 1.00 26.01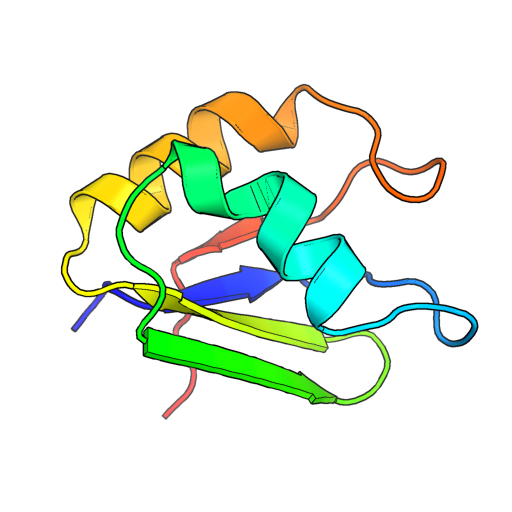 400 SER A CA 1
ATOM 587 C C . SER A 1 93 ? 23.286 7.403 9.204 1.00 28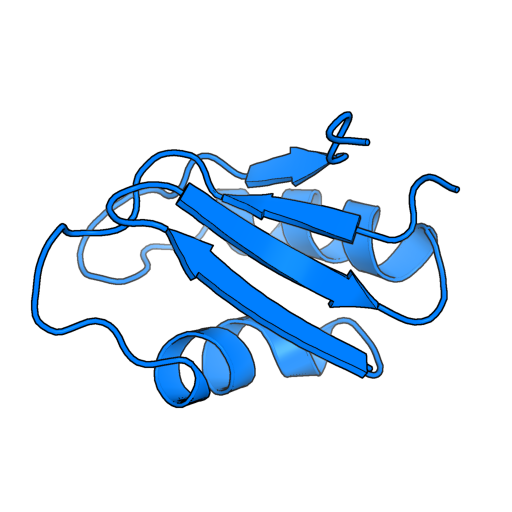.13 400 SER A C 1
ATOM 588 O O . SER A 1 93 ? 24.518 7.400 9.310 1.00 30.26 400 SER A O 1
ATOM 591 N N . SER A 1 94 ? 22.641 6.824 8.190 1.00 28.82 401 SER A N 1
ATOM 592 C CA . SER A 1 94 ? 23.310 5.958 7.217 1.00 31.19 401 SER A CA 1
ATOM 593 C C . SER A 1 94 ? 24.211 6.745 6.274 1.00 33.09 401 SER A C 1
ATOM 594 O O . SER A 1 94 ? 23.783 7.738 5.681 1.00 32.77 401 SER A O 1
ATOM 597 N N . ASN A 1 95 ? 25.457 6.289 6.148 1.00 35.46 402 ASN A N 1
ATOM 598 C CA . ASN A 1 95 ? 26.400 6.839 5.170 1.00 37.74 402 ASN A CA 1
ATOM 599 C C . ASN A 1 95 ? 26.427 6.049 3.854 1.00 38.26 402 ASN A C 1
ATOM 600 O O . ASN A 1 95 ? 25.614 5.142 3.627 1.00 37.48 402 ASN A O 1
#

Sequence (75 aa):
MKSRLFIGNLPLKNVSKEDLFRIFSPYGHIMQINIKNAFGFIQFDNPQSVRDAIECESQEMNFGKKLILEVSSSN

InterPro domains:
  IPR000504 RNA recognition motif domain [PF00076] (332-389)
  IPR000504 RNA recognition motif domain [PS50102] (330-401)
  IPR000504 RNA recognition motif domain [SM00360] (331-397)
  IPR012677 Nucleotide-binding alpha-beta plait domain superfamily [G3DSA:3.30.70.330] (320-415)
  IPR034167 Nab3, RNA recognition motif [cd12342] (331-401)
  IPR035979 RNA-binding domain superfamily [SSF54928] (323-405)
  IPR036621 Anticodon-binding domain superfamily [G3DSA:3.40.50.800] (445-557)
  IPR051186 RRM HNRPC family, RALY subfamily [PTHR13968] (328-783)

GO terms:
  GO:0005634 nucleus (C, IDA)
  GO:0005737 cytoplasm (C, IDA)
  GO:0001068 transcription regulatory region RNA binding (F, IDA)
  GO:0003723 RNA binding (F, IDA)
  GO:0035649 Nrd1 complex (C, IDA)
  GO:0030847 termination of RNA polymerase II transcription, exosome-dependent (P, IDA)
  GO:0071041 antisense RNA transcript catabolic process (P, IDA)
  GO:0034472 snRNA 3'-end processing (P, IMP)
  GO:0003729 mRNA binding (F, HDA)
  GO:0042780 tRNA 3'-end processing (P, IMP)
  GO:0031124 mRNA 3'-end processing (P, IMP)
  GO:0031126 sno(s)RNA 3'-end processing (P, IMP)
  GO:0071028 nuclear mRNA surveillance (P, IMP)
  GO:0071034 CUT catabolic process (P, IMP)
  GO:0071041 antisense RNA transcript catabolic process (P, IMP)
  GO:0005515 protein binding (F, IPI)

Foldseek 3Di:
DLQKKKWQADAQDDDDPVLVCVLQVVLAAWDDWDDDRRMIMTGHPDNRSLVVSCVPQQPDAGPNHRIDMDRDPDD

B-factor: mean 19.69, std 10.0, range [6.24, 70.93]

Secondary structure (DSSP, 8-state):
---EEEE----SSS--HHHHHHHHGGGS-EEEEEEETTEEEEEESSHHHHHHHHHHHTTS-BTTB---EEE----

Nearest PDB structures (foldseek):
  2xnr-assembly1_A  TM=1.014E+00  e=1.224E-15  Saccharomyces cerevisiae
  7qdd-assembly1_B  TM=9.168E-01  e=1.178E-06  Saccharomyces cerevisiae S288C
  2mz1-assembly1_A  TM=9.111E-01  e=4.677E-06  Homo sapiens
  6kor-assembly1_A  TM=9.254E-01  e=4.361E-05  Homo sapiens
  2dnp-assembly1_A  TM=8.417E-01  e=1.093E-04  Homo sapiens

Solvent-accessible surface area: 4766 Å² total; per-residue (Å²): 193,108,18,72,0,48,0,16,36,1,34,120,171,148,28,49,111,110,42,0,98,151,30,0,35,100,43,23,133,29,119,92,17,52,54,139,94,24,97,0,35,0,41,2,81,48,49,89,5,0,104,54,0,32,121,59,18,48,147,92,123,19,63,70,67,148,9,66,8,90,64,12,106,63,195

Organism: Saccharomyces cerevisiae (strain ATCC 204508 / S288c) (NCBI:txid559292)

Radius of gyration: 10.91 Å; Cα contacts (8 Å, |Δi|>4): 138; chains: 1; bounding box: 28×28×20 Å

CATH classification: 3.30.70.330